Protein AF-A0A2D9I820-F1 (afdb_monomer)

Structure (mmCIF, N/CA/C/O backbone):
data_AF-A0A2D9I820-F1
#
_entry.id   AF-A0A2D9I820-F1
#
loop_
_atom_site.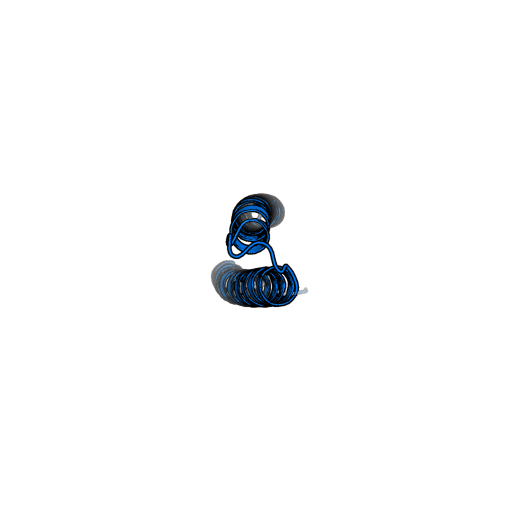group_PDB
_atom_site.id
_atom_site.type_symbol
_atom_site.label_atom_id
_atom_site.label_alt_id
_atom_site.label_comp_id
_atom_site.label_asym_id
_atom_site.label_entity_id
_atom_site.label_seq_id
_atom_site.pdbx_PDB_ins_code
_atom_site.Cartn_x
_atom_site.Cartn_y
_atom_site.Cartn_z
_atom_site.occupa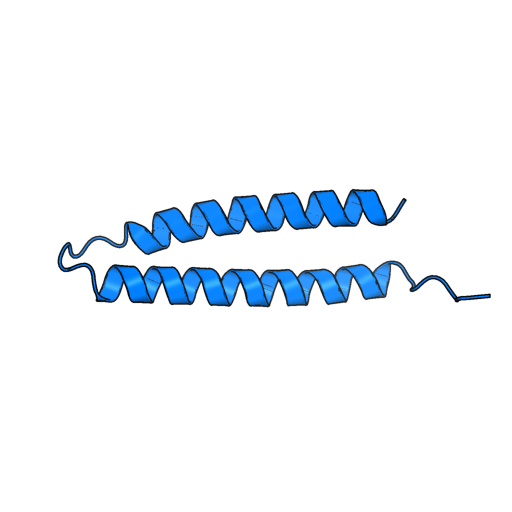ncy
_atom_site.B_iso_or_equiv
_atom_site.auth_seq_id
_atom_site.auth_comp_id
_atom_site.auth_asym_id
_atom_site.auth_atom_id
_atom_site.pdbx_PDB_model_num
ATOM 1 N N . MET A 1 1 ? -33.244 1.905 18.701 1.00 44.59 1 MET A N 1
ATOM 2 C CA . MET A 1 1 ? -31.851 2.020 19.194 1.00 44.59 1 MET A CA 1
ATOM 3 C C . MET A 1 1 ? -30.938 1.268 18.225 1.00 44.59 1 MET A C 1
ATOM 5 O O . MET A 1 1 ? -31.081 0.056 18.113 1.00 44.59 1 MET A O 1
ATOM 9 N N . LYS A 1 2 ? -30.092 1.961 17.442 1.00 48.31 2 LYS A N 1
ATOM 10 C CA . LYS A 1 2 ? -29.142 1.311 16.513 1.00 48.31 2 LYS A CA 1
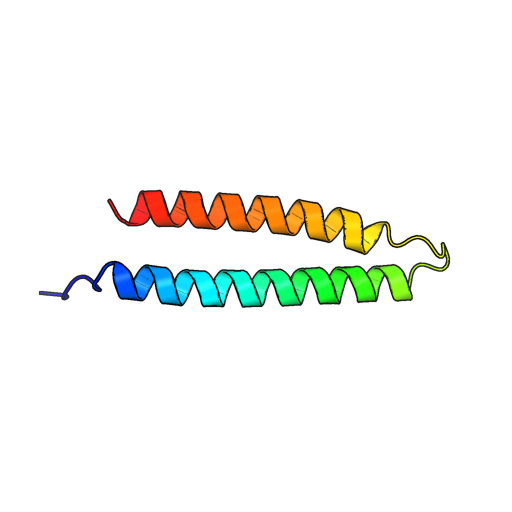ATOM 11 C C . LYS A 1 2 ? -28.108 0.550 17.352 1.00 48.31 2 LYS A C 1
ATOM 13 O O . LYS A 1 2 ? -27.359 1.176 18.093 1.00 48.31 2 LYS A O 1
ATOM 18 N N . LYS A 1 3 ? -28.116 -0.786 17.286 1.00 55.03 3 LYS A N 1
ATOM 19 C CA . LYS A 1 3 ? -27.129 -1.637 17.968 1.00 55.03 3 LYS A CA 1
ATOM 20 C C . LYS A 1 3 ? -25.742 -1.271 17.441 1.00 55.03 3 LYS A C 1
ATOM 22 O O . LYS A 1 3 ? -25.515 -1.371 16.238 1.00 55.03 3 LYS A O 1
ATOM 27 N N . GLN A 1 4 ? -24.852 -0.824 18.322 1.00 60.91 4 GLN A N 1
ATOM 28 C CA . GLN A 1 4 ? -23.464 -0.584 17.950 1.00 60.91 4 GLN A CA 1
ATOM 29 C C . GLN A 1 4 ? -22.852 -1.916 17.482 1.00 60.91 4 GLN A C 1
ATOM 31 O O . GLN A 1 4 ? -23.051 -2.940 18.150 1.00 60.91 4 GLN A O 1
ATOM 36 N N . PRO A 1 5 ? -22.195 -1.951 16.311 1.00 58.28 5 PRO A N 1
ATOM 37 C CA . PRO A 1 5 ? -21.553 -3.163 15.829 1.00 58.28 5 PRO A CA 1
ATOM 38 C C . PRO A 1 5 ? -20.490 -3.599 16.840 1.00 58.28 5 PRO A C 1
ATOM 40 O O . PRO A 1 5 ? -19.741 -2.779 17.366 1.00 58.28 5 PRO A O 1
ATOM 43 N N . LYS A 1 6 ? -20.444 -4.900 17.148 1.00 62.34 6 LYS A N 1
ATOM 44 C CA . LYS A 1 6 ? -19.437 -5.462 18.059 1.00 62.34 6 LYS A CA 1
ATOM 45 C C . LYS A 1 6 ? -18.044 -5.123 17.514 1.00 62.34 6 LYS A C 1
ATOM 47 O O . LYS A 1 6 ? -17.797 -5.408 16.344 1.00 62.34 6 LYS A O 1
ATOM 52 N N . SER A 1 7 ? -17.131 -4.599 18.341 1.00 61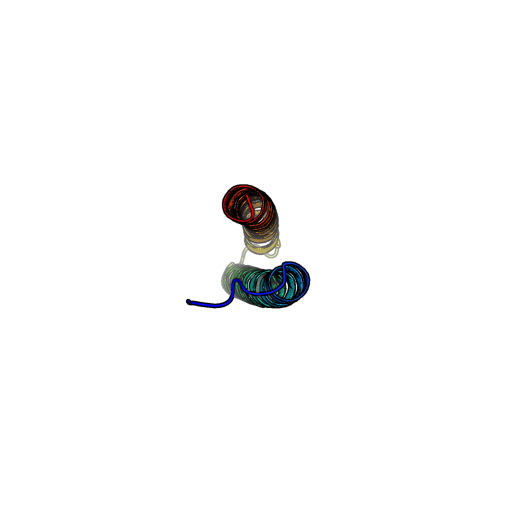.75 7 SER A N 1
ATOM 53 C CA . SER A 1 7 ? -15.782 -4.170 17.911 1.00 61.75 7 SER A CA 1
ATOM 54 C C . SER A 1 7 ? -15.026 -5.229 17.102 1.00 61.75 7 SER A C 1
ATOM 56 O O . SER A 1 7 ? -14.283 -4.893 16.191 1.00 61.75 7 SER A O 1
ATOM 58 N N . TRP A 1 8 ? -15.265 -6.514 17.368 1.00 60.00 8 TRP A N 1
ATOM 59 C CA . TRP A 1 8 ? -14.695 -7.631 16.606 1.00 60.00 8 TRP A CA 1
ATOM 60 C C . TRP A 1 8 ? -15.029 -7.615 15.106 1.00 60.00 8 TRP A C 1
ATOM 62 O O . TRP A 1 8 ? -14.181 -7.945 14.284 1.00 60.00 8 TRP A O 1
ATOM 72 N N . LEU A 1 9 ? -16.244 -7.203 14.740 1.00 63.94 9 LEU A N 1
ATOM 73 C CA . LEU A 1 9 ? -16.690 -7.163 13.345 1.00 63.94 9 LEU A CA 1
ATOM 74 C C . LEU A 1 9 ? -16.051 -5.992 12.577 1.00 63.94 9 LEU A C 1
ATOM 76 O O . LEU A 1 9 ? -15.832 -6.073 11.369 1.00 63.94 9 LEU A O 1
ATOM 80 N N . VAL A 1 10 ? -15.701 -4.925 13.302 1.00 66.50 10 VAL A N 1
ATOM 81 C CA . VAL A 1 10 ? -14.971 -3.766 12.772 1.00 66.50 10 VAL A CA 1
ATOM 82 C C . VAL A 1 10 ? -13.526 -4.155 12.442 1.00 66.50 10 VAL A C 1
ATOM 84 O O . VAL A 1 10 ? -13.045 -3.852 11.355 1.00 66.50 10 VAL A O 1
ATOM 87 N N . PHE A 1 11 ? -12.868 -4.934 13.309 1.00 70.56 11 PHE A N 1
ATOM 88 C CA . PHE A 1 11 ? -11.517 -5.449 13.048 1.00 70.56 11 PHE A CA 1
ATOM 89 C C . PHE A 1 11 ? -11.442 -6.403 11.846 1.00 70.56 11 PHE A C 1
ATOM 91 O O . PHE A 1 11 ? -10.474 -6.353 11.087 1.00 70.56 11 PHE A O 1
ATOM 98 N N . SER A 1 12 ? -12.459 -7.241 11.620 1.00 78.12 12 SER A N 1
ATOM 99 C CA . SER A 1 12 ? -12.495 -8.089 10.419 1.00 78.12 12 SER A CA 1
ATOM 100 C C . SER A 1 12 ? -12.711 -7.287 9.132 1.00 78.12 12 SER A C 1
ATOM 102 O O . SER A 1 12 ? -12.096 -7.601 8.116 1.00 78.12 12 SER A O 1
ATOM 104 N N . GLY A 1 13 ? -13.540 -6.236 9.173 1.00 79.31 13 GLY A N 1
ATOM 105 C CA . GLY A 1 13 ? -13.734 -5.335 8.029 1.00 79.31 13 GLY A CA 1
ATOM 106 C C . GLY A 1 13 ? -12.456 -4.571 7.675 1.00 79.31 13 GLY A C 1
ATOM 107 O O . GLY A 1 13 ? -12.069 -4.519 6.512 1.00 79.31 13 GLY A O 1
ATOM 108 N N . LEU A 1 14 ? -11.741 -4.094 8.697 1.00 78.50 14 LEU A N 1
ATOM 109 C CA . LEU A 1 14 ? -10.419 -3.472 8.582 1.00 78.50 14 LEU A CA 1
ATOM 110 C C . LEU A 1 14 ? -9.409 -4.326 7.828 1.00 78.50 14 LEU A C 1
ATOM 112 O O . LEU A 1 14 ? -8.731 -3.842 6.927 1.00 78.50 14 LEU A O 1
ATOM 116 N N . ALA A 1 15 ? -9.289 -5.597 8.210 1.00 82.44 15 ALA A N 1
ATOM 117 C CA . ALA A 1 15 ? -8.328 -6.497 7.587 1.00 82.44 15 ALA A CA 1
ATOM 118 C C . ALA A 1 15 ? -8.617 -6.675 6.087 1.00 82.44 15 ALA A C 1
ATOM 120 O O . ALA A 1 15 ? -7.688 -6.701 5.279 1.00 82.44 15 ALA A O 1
ATOM 121 N N . PHE A 1 16 ? -9.898 -6.730 5.708 1.00 86.44 16 PHE A N 1
ATOM 122 C CA . PHE A 1 16 ? -10.314 -6.769 4.307 1.00 86.44 16 PHE A CA 1
ATOM 123 C C . PHE A 1 16 ? -9.987 -5.470 3.562 1.00 86.44 16 PHE A C 1
ATOM 125 O O . PHE A 1 16 ? -9.443 -5.531 2.460 1.00 86.44 16 PHE A O 1
ATOM 132 N N . GLU A 1 17 ? -10.259 -4.305 4.156 1.00 84.12 17 GLU A N 1
ATOM 133 C CA . GLU A 1 17 ? -9.908 -3.005 3.565 1.00 84.12 17 GLU A CA 1
ATOM 134 C C . GLU A 1 17 ? -8.398 -2.887 3.325 1.00 84.12 17 GLU A C 1
ATOM 136 O O . GLU A 1 17 ? -7.965 -2.524 2.231 1.00 84.12 17 GLU A O 1
ATOM 141 N N . ILE A 1 18 ? -7.590 -3.271 4.317 1.00 87.88 18 ILE A N 1
ATOM 142 C CA . ILE A 1 18 ? -6.126 -3.270 4.231 1.00 87.88 18 ILE A CA 1
ATOM 143 C C . ILE A 1 18 ? -5.646 -4.210 3.122 1.00 87.88 18 ILE A C 1
ATOM 145 O O . ILE A 1 18 ? -4.803 -3.816 2.317 1.00 87.88 18 ILE A O 1
ATOM 149 N N . ALA A 1 19 ? -6.189 -5.428 3.041 1.00 87.94 19 ALA A N 1
ATOM 150 C CA . ALA A 1 19 ? -5.814 -6.389 2.008 1.00 87.94 19 ALA A CA 1
ATOM 151 C C . ALA A 1 19 ? -6.122 -5.866 0.595 1.00 87.94 19 ALA A C 1
ATOM 153 O O . ALA A 1 19 ? -5.291 -6.003 -0.305 1.00 87.94 19 ALA A O 1
ATOM 154 N N . ILE A 1 20 ? -7.279 -5.221 0.408 1.00 90.19 20 ILE A N 1
ATOM 155 C CA . ILE A 1 20 ? -7.664 -4.609 -0.871 1.00 90.19 20 ILE A CA 1
ATOM 156 C C . ILE A 1 20 ? -6.705 -3.471 -1.230 1.00 90.19 20 ILE A C 1
ATOM 158 O O . ILE A 1 20 ? -6.178 -3.450 -2.343 1.00 90.19 20 ILE A O 1
ATOM 162 N N . ILE A 1 21 ? -6.440 -2.551 -0.296 1.00 88.50 21 ILE A N 1
ATOM 163 C CA . ILE A 1 21 ? -5.526 -1.419 -0.519 1.00 88.50 21 ILE A CA 1
ATOM 164 C C . ILE A 1 21 ? -4.130 -1.928 -0.878 1.00 88.50 21 ILE A C 1
ATOM 166 O O . ILE A 1 21 ? -3.542 -1.478 -1.860 1.00 88.50 21 ILE A O 1
ATOM 170 N N . MET A 1 22 ? -3.625 -2.907 -0.127 1.00 88.00 22 MET A N 1
ATOM 171 C CA . MET A 1 22 ? -2.310 -3.495 -0.356 1.00 88.00 22 MET A CA 1
ATOM 172 C C . MET A 1 22 ? -2.219 -4.137 -1.745 1.00 88.00 22 MET A C 1
ATOM 174 O O . MET A 1 22 ? -1.270 -3.869 -2.481 1.00 88.00 22 MET A O 1
ATOM 178 N N . TYR A 1 23 ? -3.228 -4.920 -2.142 1.00 90.31 23 TYR A N 1
ATOM 179 C CA . TYR A 1 23 ? -3.275 -5.541 -3.467 1.00 90.31 23 TYR A CA 1
ATOM 180 C C . TYR A 1 23 ? -3.292 -4.504 -4.597 1.00 90.31 23 TYR A C 1
ATOM 182 O O . TYR A 1 23 ? -2.542 -4.638 -5.564 1.00 90.31 23 TYR A O 1
ATOM 190 N N . VAL A 1 24 ? -4.109 -3.453 -4.466 1.00 90.88 24 VAL A N 1
ATOM 191 C CA . VAL A 1 24 ? -4.216 -2.383 -5.470 1.00 90.88 24 VAL A CA 1
ATOM 192 C C . VAL A 1 24 ? -2.897 -1.625 -5.610 1.00 90.88 24 VAL A C 1
ATOM 194 O O . VAL A 1 24 ? -2.434 -1.427 -6.732 1.00 90.88 24 VAL A O 1
ATOM 197 N N . PHE A 1 25 ? -2.264 -1.247 -4.496 1.00 88.31 25 PHE A N 1
ATOM 198 C CA . PHE A 1 25 ? -0.987 -0.529 -4.515 1.00 88.31 25 PHE A CA 1
ATOM 199 C C . PHE A 1 25 ? 0.148 -1.375 -5.101 1.00 88.31 25 PHE A C 1
ATOM 201 O O . PHE A 1 25 ? 0.901 -0.879 -5.933 1.00 88.31 25 PHE A O 1
ATOM 208 N N . LEU A 1 26 ? 0.242 -2.658 -4.742 1.00 87.88 26 LEU A N 1
ATOM 209 C CA . LEU A 1 26 ? 1.233 -3.570 -5.327 1.00 87.88 26 LEU A CA 1
ATOM 210 C C . LEU A 1 26 ? 1.012 -3.755 -6.831 1.00 87.88 26 LEU A C 1
ATOM 212 O O . LEU A 1 26 ? 1.956 -3.664 -7.611 1.00 87.88 26 LEU A O 1
ATOM 216 N N . LYS A 1 27 ? -0.238 -3.965 -7.264 1.00 90.00 27 LYS A N 1
ATOM 217 C CA . LYS A 1 27 ? -0.563 -4.099 -8.691 1.00 90.00 27 LYS A CA 1
ATOM 218 C C . LYS A 1 27 ? -0.244 -2.837 -9.485 1.00 90.00 27 LYS A C 1
ATOM 220 O O . LYS A 1 27 ? 0.269 -2.953 -10.594 1.00 90.00 27 LYS A O 1
ATOM 225 N N . LEU A 1 28 ? -0.535 -1.661 -8.931 1.00 89.12 28 LEU A N 1
ATOM 226 C CA . LEU A 1 28 ? -0.179 -0.379 -9.542 1.00 89.12 28 LEU A CA 1
ATOM 227 C C . LEU A 1 28 ? 1.335 -0.180 -9.604 1.00 89.12 28 LEU A C 1
ATOM 229 O O . LEU A 1 28 ? 1.830 0.255 -10.638 1.00 89.12 28 LEU A O 1
ATOM 233 N N . GLY A 1 29 ? 2.059 -0.533 -8.539 1.00 87.06 29 GLY A N 1
ATOM 234 C CA . GLY A 1 29 ? 3.518 -0.457 -8.485 1.00 87.06 29 GLY A CA 1
ATOM 235 C C . GLY A 1 29 ? 4.155 -1.300 -9.582 1.00 87.06 29 GLY A C 1
ATOM 236 O O . GLY A 1 29 ? 4.905 -0.774 -10.400 1.00 87.06 29 GLY A O 1
ATOM 237 N N . PHE A 1 30 ? 3.739 -2.564 -9.687 1.00 87.19 30 PHE A N 1
ATOM 238 C CA . PHE A 1 30 ? 4.223 -3.462 -10.734 1.00 87.19 30 PHE A CA 1
ATOM 239 C C . PHE A 1 30 ? 3.822 -3.018 -12.139 1.00 87.19 30 PHE A C 1
ATOM 241 O O . PHE A 1 30 ? 4.591 -3.191 -13.079 1.00 87.19 30 PHE A O 1
ATOM 248 N N . TYR A 1 31 ? 2.627 -2.446 -12.308 1.00 87.94 31 TYR A N 1
ATOM 249 C CA . TYR A 1 31 ? 2.205 -1.910 -13.600 1.00 87.94 31 TYR A CA 1
ATOM 250 C C . TYR A 1 31 ? 3.077 -0.722 -14.024 1.00 87.94 31 TYR A C 1
ATOM 252 O O . TYR A 1 31 ? 3.525 -0.666 -15.165 1.00 87.94 31 TYR A O 1
ATOM 260 N N . LEU A 1 32 ? 3.364 0.194 -13.097 1.00 85.69 32 LEU A N 1
ATOM 261 C CA . LEU A 1 32 ? 4.237 1.342 -13.337 1.00 85.69 32 LEU A CA 1
ATOM 262 C C . LEU A 1 32 ? 5.679 0.908 -13.619 1.00 85.69 32 LEU A C 1
ATOM 264 O O . LEU A 1 32 ? 6.277 1.399 -14.574 1.00 85.69 32 LEU A O 1
ATOM 268 N N . ASP A 1 33 ? 6.201 -0.058 -12.861 1.00 84.44 33 ASP A N 1
ATOM 269 C CA . ASP A 1 33 ? 7.530 -0.629 -13.102 1.00 84.44 33 ASP A CA 1
ATOM 270 C C . ASP A 1 33 ? 7.606 -1.373 -14.441 1.00 84.44 33 ASP A C 1
ATOM 272 O O . ASP A 1 33 ? 8.612 -1.282 -15.135 1.00 84.44 33 ASP A O 1
ATOM 276 N N . SER A 1 34 ? 6.533 -2.050 -14.864 1.00 83.00 34 SER A N 1
ATOM 277 C CA . SER A 1 34 ? 6.492 -2.740 -16.160 1.00 83.00 34 SER A CA 1
ATOM 278 C C . SER A 1 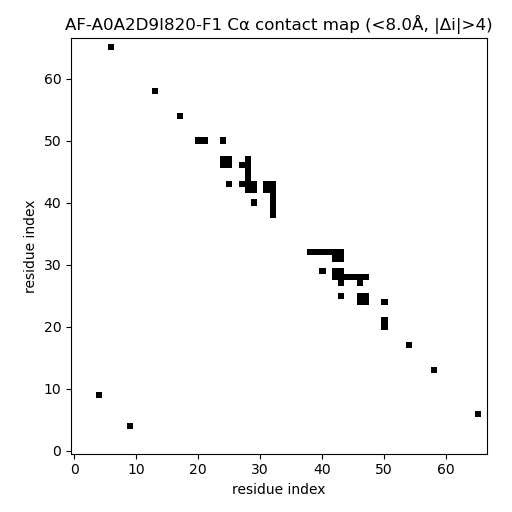34 ? 6.496 -1.784 -17.356 1.00 83.00 34 SER A C 1
ATOM 280 O O . SER A 1 34 ? 6.885 -2.191 -18.451 1.00 83.00 34 SER A O 1
ATOM 282 N N . ILE A 1 35 ? 6.024 -0.547 -17.183 1.00 83.19 35 ILE A N 1
ATOM 283 C CA . ILE A 1 35 ? 6.042 0.490 -18.229 1.00 83.19 35 ILE A CA 1
ATOM 284 C C . ILE A 1 35 ? 7.355 1.281 -18.170 1.00 83.19 35 ILE A C 1
ATOM 286 O O . ILE A 1 35 ? 7.814 1.822 -19.179 1.00 83.19 35 ILE A O 1
ATOM 290 N N . ALA A 1 36 ? 7.987 1.335 -16.998 1.00 77.00 36 ALA A N 1
ATOM 291 C CA . ALA A 1 36 ? 9.279 1.960 -16.813 1.00 77.00 36 ALA A CA 1
ATOM 292 C C . ALA A 1 36 ? 10.397 1.084 -17.404 1.00 77.00 36 ALA A C 1
ATOM 294 O O . ALA A 1 36 ? 10.837 0.096 -16.828 1.00 77.00 36 ALA A O 1
ATOM 295 N N . LEU A 1 37 ? 10.951 1.509 -18.541 1.00 65.25 37 LEU A N 1
ATOM 296 C CA . LEU A 1 37 ? 12.098 0.884 -19.228 1.00 65.25 37 LEU A CA 1
ATOM 297 C C . LEU A 1 37 ? 13.422 0.886 -18.429 1.00 65.25 37 LEU A C 1
ATOM 299 O O . LEU A 1 37 ? 14.472 0.550 -18.969 1.00 65.25 37 LEU A O 1
ATOM 303 N N . TRP A 1 38 ? 13.394 1.292 -17.160 1.00 65.12 38 TRP A N 1
ATOM 304 C CA . TRP A 1 38 ? 14.576 1.520 -16.329 1.00 65.12 38 TRP A CA 1
ATOM 305 C C . TRP A 1 38 ? 15.065 0.241 -15.638 1.00 65.12 38 TRP A C 1
ATOM 307 O O . TRP A 1 38 ? 16.151 0.246 -15.067 1.00 65.12 38 TRP A O 1
ATOM 317 N N . GLY A 1 39 ? 14.288 -0.851 -15.684 1.00 65.44 39 GLY A N 1
ATOM 318 C CA . GLY A 1 39 ? 14.664 -2.156 -15.125 1.00 65.44 39 GLY A CA 1
ATOM 319 C C . GLY A 1 39 ? 14.826 -2.185 -13.599 1.00 65.44 39 GLY A C 1
ATOM 320 O O . GLY A 1 39 ? 15.151 -3.232 -13.048 1.00 65.44 39 GLY A O 1
ATOM 321 N N . LEU A 1 40 ? 14.601 -1.059 -12.916 1.00 71.31 40 LEU A N 1
ATOM 322 C CA . LEU A 1 40 ? 14.532 -0.970 -11.463 1.00 71.31 40 LEU A CA 1
ATOM 323 C C . LEU A 1 40 ? 13.074 -0.870 -11.015 1.00 71.31 40 LEU A C 1
ATOM 325 O O . LEU A 1 40 ? 12.318 -0.051 -11.534 1.00 71.31 40 L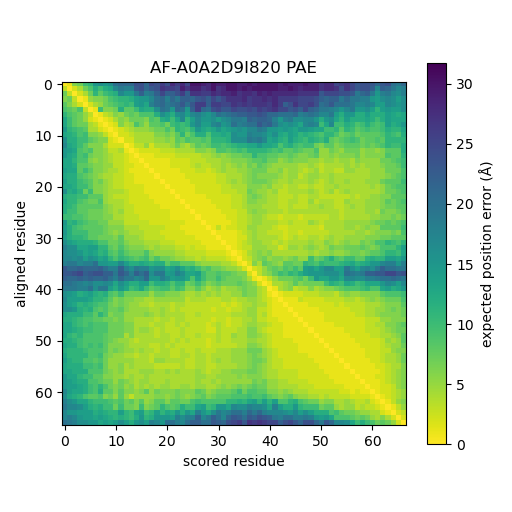EU A O 1
ATOM 329 N N . GLU A 1 41 ? 12.742 -1.622 -9.968 1.00 80.81 41 GLU A N 1
ATOM 330 C CA . GLU A 1 41 ? 11.428 -1.655 -9.310 1.00 80.81 41 GLU A CA 1
ATOM 331 C C . GLU A 1 41 ? 11.190 -0.434 -8.393 1.00 80.81 41 GLU A C 1
ATOM 333 O O . GLU A 1 41 ? 10.784 -0.546 -7.230 1.00 80.81 41 GLU A O 1
ATOM 338 N N . VAL A 1 42 ? 11.536 0.764 -8.877 1.00 84.81 42 VAL A N 1
ATOM 339 C CA . VAL A 1 42 ? 11.495 1.998 -8.076 1.00 84.81 42 VAL A CA 1
ATOM 340 C C . VAL A 1 42 ? 10.056 2.364 -7.721 1.00 84.81 42 VAL A C 1
ATOM 342 O O . VAL A 1 42 ? 9.792 2.817 -6.603 1.00 84.81 42 VAL A O 1
ATOM 345 N N . TYR A 1 43 ? 9.109 2.155 -8.640 1.00 83.62 43 TYR A N 1
ATOM 346 C CA . TYR A 1 43 ? 7.714 2.520 -8.421 1.00 83.62 43 TYR A CA 1
ATOM 347 C C . TYR A 1 43 ? 7.032 1.554 -7.455 1.00 83.62 43 TYR A C 1
ATOM 349 O O . TYR A 1 43 ? 6.291 2.017 -6.587 1.00 83.62 43 TYR A O 1
ATOM 357 N N . THR A 1 44 ? 7.321 0.249 -7.516 1.00 86.94 44 THR A N 1
ATOM 358 C CA . THR A 1 44 ? 6.827 -0.716 -6.519 1.00 86.94 44 THR A CA 1
ATOM 359 C C . THR A 1 44 ? 7.374 -0.411 -5.131 1.00 86.94 44 THR A C 1
ATOM 361 O O . THR A 1 44 ? 6.616 -0.471 -4.159 1.00 86.94 44 THR A O 1
ATOM 364 N N . LEU A 1 45 ? 8.645 -0.012 -5.014 1.00 87.19 45 LEU A N 1
ATOM 365 C CA . LEU A 1 45 ? 9.232 0.408 -3.737 1.00 87.19 45 LEU A CA 1
ATOM 366 C C . LEU A 1 45 ? 8.525 1.639 -3.155 1.00 87.19 45 LEU A C 1
ATOM 368 O O . LEU A 1 45 ? 8.094 1.620 -1.999 1.00 87.19 45 LEU A O 1
ATOM 372 N N . LEU A 1 46 ? 8.352 2.689 -3.963 1.00 90.19 46 LEU A N 1
ATOM 373 C CA . LEU A 1 46 ? 7.671 3.915 -3.540 1.00 90.19 46 LEU A CA 1
ATOM 374 C C . LEU A 1 46 ? 6.201 3.661 -3.183 1.00 90.19 46 LEU A C 1
ATOM 376 O O . LEU A 1 46 ? 5.738 4.131 -2.139 1.00 90.19 46 LEU A O 1
ATOM 380 N N . LEU A 1 47 ? 5.474 2.885 -3.997 1.00 88.31 47 LEU A N 1
ATOM 381 C CA . LEU A 1 47 ? 4.085 2.531 -3.700 1.00 88.31 47 LEU A CA 1
ATOM 382 C C . LEU A 1 47 ? 3.966 1.640 -2.465 1.00 88.31 47 LEU A C 1
ATOM 384 O O . LEU A 1 47 ? 3.010 1.804 -1.714 1.00 88.31 47 LEU A O 1
ATOM 388 N N . SER A 1 48 ? 4.923 0.748 -2.206 1.00 87.88 48 SER A N 1
ATOM 389 C CA . SER A 1 48 ? 4.911 -0.088 -0.999 1.00 87.88 48 SER A CA 1
ATOM 390 C C . SER A 1 48 ? 5.104 0.746 0.267 1.00 87.88 48 SER A C 1
ATOM 392 O O . SER A 1 48 ? 4.369 0.571 1.238 1.00 87.88 48 SER A O 1
ATOM 394 N N . ILE A 1 49 ? 6.030 1.712 0.250 1.00 92.38 49 ILE A N 1
ATOM 395 C CA . ILE A 1 49 ? 6.219 2.648 1.371 1.00 92.38 49 ILE A CA 1
ATOM 396 C C . ILE A 1 49 ? 4.950 3.485 1.586 1.00 92.38 49 ILE A C 1
ATOM 398 O O . ILE A 1 49 ? 4.479 3.616 2.718 1.00 92.38 49 ILE A O 1
ATOM 402 N N . ALA A 1 50 ? 4.355 4.004 0.508 1.00 90.56 50 ALA A N 1
ATOM 403 C CA . ALA A 1 50 ? 3.100 4.747 0.582 1.00 90.56 50 ALA A CA 1
ATOM 404 C C . ALA A 1 50 ? 1.949 3.884 1.131 1.00 90.56 50 ALA A C 1
ATOM 406 O O . ALA A 1 50 ? 1.201 4.342 1.995 1.00 90.56 50 ALA A O 1
ATOM 407 N N . ALA A 1 51 ? 1.840 2.626 0.697 1.00 88.31 51 ALA A N 1
ATOM 408 C CA . ALA A 1 51 ? 0.830 1.688 1.178 1.00 88.31 51 ALA A CA 1
ATOM 409 C C . ALA A 1 51 ? 0.961 1.444 2.687 1.00 88.31 51 ALA A C 1
ATOM 411 O O . ALA A 1 51 ? -0.040 1.485 3.399 1.00 88.31 51 ALA A O 1
ATOM 412 N N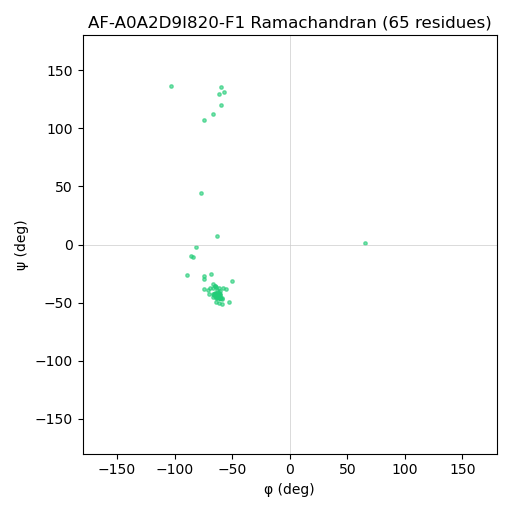 . ILE A 1 52 ? 2.184 1.269 3.198 1.00 90.50 52 ILE A N 1
ATOM 413 C CA . ILE A 1 52 ? 2.435 1.099 4.637 1.00 90.50 52 ILE A CA 1
ATOM 414 C C . ILE A 1 52 ? 1.970 2.333 5.422 1.00 90.50 52 ILE A C 1
ATOM 416 O O . ILE A 1 52 ? 1.273 2.189 6.428 1.00 90.50 52 ILE A O 1
ATOM 420 N N . LEU A 1 53 ? 2.294 3.543 4.953 1.00 92.38 53 LEU A N 1
ATOM 421 C CA . LEU A 1 53 ? 1.845 4.783 5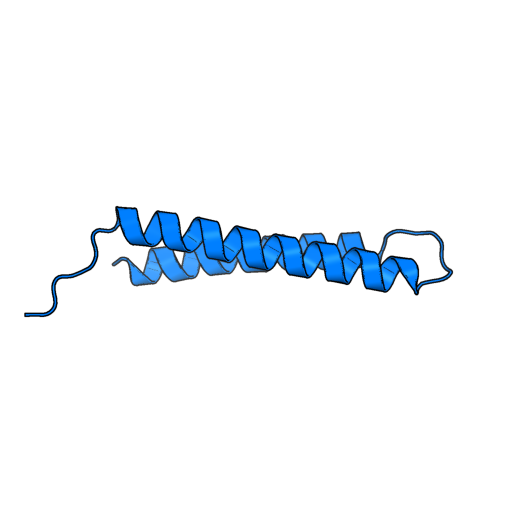.598 1.00 92.38 53 LEU A CA 1
ATOM 422 C C . LEU A 1 53 ? 0.314 4.893 5.628 1.00 92.38 53 LEU A C 1
ATOM 424 O O . LEU A 1 53 ? -0.256 5.245 6.663 1.00 92.38 53 LEU A O 1
ATOM 428 N N . VAL A 1 54 ? -0.353 4.546 4.522 1.00 88.38 54 VAL A N 1
ATOM 429 C CA . VAL A 1 54 ? -1.820 4.537 4.429 1.00 88.38 54 VAL A CA 1
ATOM 430 C C . VAL A 1 54 ? -2.422 3.518 5.395 1.00 88.38 54 VAL A C 1
ATOM 432 O O . VAL A 1 54 ? -3.343 3.865 6.129 1.00 88.38 54 VAL A O 1
ATOM 435 N N . ILE A 1 55 ? -1.888 2.295 5.452 1.00 87.12 55 ILE A N 1
ATOM 436 C CA . ILE A 1 55 ? -2.365 1.237 6.357 1.00 87.12 55 ILE A CA 1
ATOM 437 C C . ILE A 1 55 ? -2.241 1.678 7.819 1.00 87.12 55 ILE A C 1
ATOM 439 O O . ILE A 1 55 ? -3.201 1.553 8.580 1.00 87.12 55 ILE A O 1
ATOM 443 N N . ILE A 1 56 ? -1.095 2.246 8.211 1.00 87.81 56 ILE A N 1
ATOM 444 C CA . ILE A 1 56 ? -0.883 2.763 9.573 1.00 87.81 56 ILE A CA 1
ATOM 445 C C . ILE A 1 56 ? -1.895 3.868 9.889 1.00 87.81 56 ILE A C 1
ATOM 447 O O . ILE A 1 56 ? -2.519 3.851 10.953 1.00 87.81 56 ILE A O 1
ATOM 451 N N . TRP A 1 57 ? -2.097 4.813 8.967 1.00 86.50 57 TRP A N 1
ATOM 452 C CA . TRP A 1 57 ? -3.071 5.888 9.149 1.00 86.50 57 TRP A CA 1
ATOM 453 C C . TRP A 1 57 ? -4.501 5.356 9.308 1.00 86.50 57 TRP A C 1
ATOM 455 O O . TRP A 1 57 ? -5.233 5.818 10.184 1.00 86.50 57 TRP A O 1
ATOM 465 N N . LEU A 1 58 ? -4.875 4.337 8.532 1.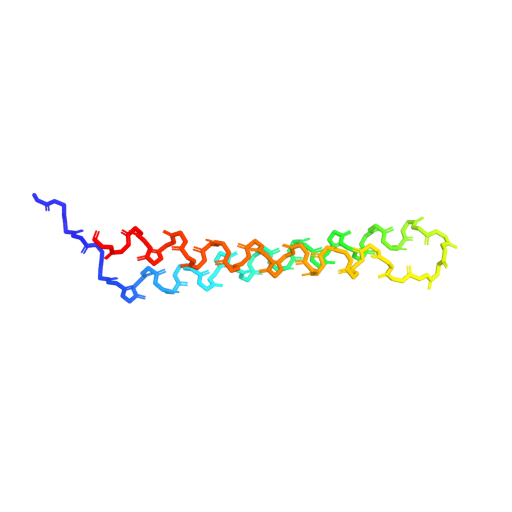00 83.06 58 LEU A N 1
ATOM 466 C CA . LEU A 1 58 ? -6.190 3.695 8.576 1.00 83.06 58 LEU A CA 1
ATOM 467 C C . LEU A 1 58 ? -6.424 2.980 9.918 1.00 83.06 58 LEU A C 1
ATOM 469 O O . LEU A 1 58 ? -7.476 3.155 10.540 1.00 83.06 58 LEU A O 1
ATOM 473 N N . ILE A 1 59 ? -5.413 2.263 10.423 1.00 83.06 59 ILE A N 1
ATOM 474 C CA . ILE A 1 59 ? -5.442 1.617 11.747 1.00 83.06 59 ILE A CA 1
ATOM 475 C C . ILE A 1 59 ? -5.619 2.658 12.860 1.00 83.06 59 ILE A C 1
ATOM 477 O O . ILE A 1 59 ? -6.450 2.475 13.757 1.00 83.06 59 ILE A O 1
ATOM 481 N N . LEU A 1 60 ? -4.873 3.768 12.803 1.00 83.38 60 LEU A N 1
ATOM 482 C CA . LEU A 1 60 ? -4.994 4.856 13.779 1.00 83.38 60 LEU A CA 1
ATOM 483 C C . LEU A 1 60 ? -6.369 5.530 13.704 1.00 83.38 60 LEU A C 1
ATOM 485 O O . LEU A 1 60 ? -6.980 5.806 14.738 1.00 83.38 60 LEU A O 1
ATOM 489 N N . PHE A 1 61 ? -6.882 5.774 12.498 1.00 79.56 61 PHE A N 1
ATOM 490 C CA . PHE A 1 61 ? -8.181 6.406 12.288 1.00 79.56 61 PHE A CA 1
ATOM 491 C C . PHE A 1 61 ? -9.336 5.542 12.807 1.00 79.56 61 PHE A C 1
ATOM 493 O O . PHE A 1 61 ? -10.234 6.061 13.477 1.00 79.56 61 PHE A O 1
ATOM 500 N N . GLN A 1 62 ? -9.304 4.229 12.567 1.00 73.75 62 GLN A N 1
ATOM 501 C CA . GLN A 1 62 ? -10.321 3.326 13.110 1.00 73.75 62 GLN A CA 1
ATOM 502 C C . GLN A 1 62 ? -10.190 3.137 14.619 1.00 73.75 62 GLN A C 1
ATOM 504 O O . GLN A 1 62 ? -11.200 3.187 15.316 1.00 73.75 62 GLN A O 1
ATOM 509 N N . THR A 1 63 ? -8.968 3.043 15.152 1.00 74.25 63 THR A N 1
ATOM 510 C CA . THR A 1 63 ? -8.730 3.028 16.609 1.00 74.25 63 THR A CA 1
ATOM 511 C C . THR A 1 63 ? -9.341 4.251 17.294 1.00 74.25 63 THR A C 1
ATOM 513 O O . THR A 1 63 ? -9.910 4.136 18.378 1.00 74.25 63 THR A O 1
ATOM 516 N N . LYS A 1 64 ? -9.274 5.428 16.660 1.00 66.38 64 LYS A N 1
ATOM 517 C CA . LYS A 1 64 ? -9.882 6.655 17.191 1.00 66.38 64 LYS A CA 1
ATOM 518 C C . LYS A 1 64 ? -11.408 6.700 17.063 1.00 66.38 64 LYS A C 1
ATOM 520 O O . LYS A 1 64 ? -12.034 7.337 17.901 1.00 66.38 64 LYS A O 1
ATOM 525 N N . ASN A 1 65 ? -11.991 6.056 16.050 1.00 61.75 65 ASN A N 1
ATOM 526 C CA . ASN A 1 65 ? -13.448 5.968 15.852 1.00 61.75 65 ASN A CA 1
ATOM 527 C C . ASN A 1 65 ? -14.115 4.833 16.646 1.00 61.75 65 ASN A C 1
ATOM 529 O O . ASN A 1 65 ? -15.338 4.767 16.707 1.00 61.75 65 ASN A O 1
ATOM 533 N N . LEU A 1 66 ? -13.326 3.937 17.241 1.00 57.75 66 LEU A N 1
ATOM 534 C CA . LEU A 1 66 ? -13.795 2.889 18.151 1.00 57.75 66 LEU A CA 1
ATOM 535 C C . LEU A 1 66 ? -14.016 3.392 19.593 1.00 57.75 66 LEU A C 1
ATOM 537 O O . LEU A 1 66 ? -14.415 2.595 20.441 1.00 57.75 66 LEU A O 1
ATOM 541 N N . LYS A 1 67 ? -13.727 4.672 19.874 1.00 46.41 67 LYS A N 1
ATOM 542 C CA . LYS A 1 67 ? -13.964 5.319 21.173 1.00 46.41 67 LYS A CA 1
ATOM 543 C C . LYS A 1 67 ? -15.402 5.793 21.341 1.00 46.41 67 LYS A C 1
ATOM 545 O O . LYS A 1 67 ? -15.978 6.288 20.349 1.00 46.41 67 LYS A O 1
#

Foldseek 3Di:
DPPDPDVVVVVVVLVVVLVVLQVVLQVVLVVVVVVPPPVDSVSNVVSNVVSVVVSVVSVVVVVVVVD

pLDDT: mean 78.59, std 12.54, range [44.59, 92.38]

Mean predicted aligned error: 8.1 Å

Solvent-accessible surface area (backbone atoms only — not comparable to full-atom values): 3824 Å² total; per-residue (Å²): 132,88,78,76,78,59,69,70,60,54,55,56,51,48,54,52,54,47,52,52,52,49,50,53,36,51,52,50,10,51,51,50,26,71,70,41,91,75,85,55,62,59,45,33,51,54,32,49,56,52,42,52,55,50,49,53,50,50,53,52,53,49,61,61,66,74,106

Secondary structure (DSSP, 8-state):
--PPPPHHHHHHHHHHHHHHHHHHHHHHHHHHHHH-TT-S-HHHHHHHHHHHHHHHHHHHHHHHHT-

Radius of gyration: 16.13 Å; Cα contacts (8 Å, |Δi|>4): 31; chains: 1; bounding box: 46×15×40 Å

Sequence (67 aa):
MKKQPKSWLVFSGLAFEIAIIMYVFLKLGFYLDSIALWGLEVYTLLLSIAAILVIIWLILFQTKNLK